Protein AF-A0A2U3LYE3-F1 (afdb_monomer_lite)

Foldseek 3Di:
DPQQPPFDACDPPDDRDLVRGPQRPPPDGVCVVVSVVVVCPDPVVVVVVCVVVVCPDPPPD

Organism: NCBI:txid2043169

Radius of gyration: 16.9 Å; chains: 1; bounding box: 52×26×29 Å

pLDDT: mean 75.2, std 14.31, range [40.34, 90.31]

Sequence (61 aa):
MVRCSLFIPTELECTKACTNCKRWNGKKCKDEQQLREMYEESEEFKIYDQMMRGNRGVYLI

Structure (mmCIF, N/CA/C/O backbone):
data_AF-A0A2U3LYE3-F1
#
_entry.id   AF-A0A2U3LYE3-F1
#
loop_
_atom_site.group_PDB
_atom_site.id
_atom_site.type_symbol
_atom_site.label_atom_id
_atom_site.label_alt_id
_atom_site.label_comp_id
_atom_site.label_asym_id
_atom_site.label_entity_id
_atom_site.label_seq_id
_atom_site.pdbx_PDB_ins_code
_atom_site.Cartn_x
_atom_site.Cartn_y
_atom_site.Cartn_z
_atom_site.occupancy
_atom_site.B_iso_or_equiv
_atom_site.auth_seq_id
_atom_site.auth_comp_id
_atom_site.auth_asym_id
_atom_site.auth_atom_id
_atom_site.pdbx_PDB_model_num
ATOM 1 N N . MET A 1 1 ? -1.303 10.929 -5.174 1.00 50.34 1 MET A N 1
ATOM 2 C CA . MET A 1 1 ? -0.832 9.586 -4.768 1.00 50.34 1 MET A CA 1
ATOM 3 C C . MET A 1 1 ? -0.051 9.726 -3.475 1.00 50.34 1 MET A C 1
ATOM 5 O O . MET A 1 1 ? 0.951 10.431 -3.464 1.00 50.34 1 MET A O 1
ATOM 9 N N . VAL A 1 2 ? -0.522 9.104 -2.393 1.00 55.53 2 VAL A N 1
ATOM 10 C CA . VAL A 1 2 ? 0.224 9.016 -1.128 1.00 55.53 2 VAL A CA 1
ATOM 11 C C . VAL A 1 2 ? 1.547 8.295 -1.405 1.00 55.53 2 VAL A C 1
ATOM 13 O O . VAL A 1 2 ? 1.562 7.243 -2.049 1.00 55.53 2 VAL A O 1
ATOM 16 N N . ARG A 1 3 ? 2.679 8.875 -0.991 1.00 71.62 3 ARG A N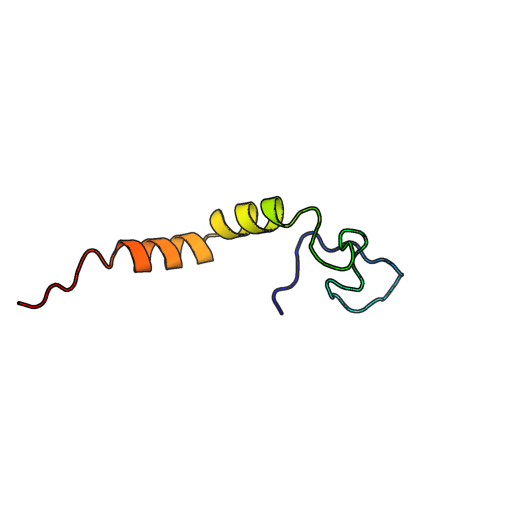 1
ATOM 17 C CA . ARG A 1 3 ? 3.997 8.246 -1.161 1.00 71.62 3 ARG A CA 1
ATOM 18 C C . ARG A 1 3 ? 4.048 6.998 -0.274 1.00 71.62 3 ARG A C 1
ATOM 20 O O . ARG A 1 3 ? 4.247 7.121 0.922 1.00 71.62 3 ARG A O 1
ATOM 27 N N . CYS A 1 4 ? 3.916 5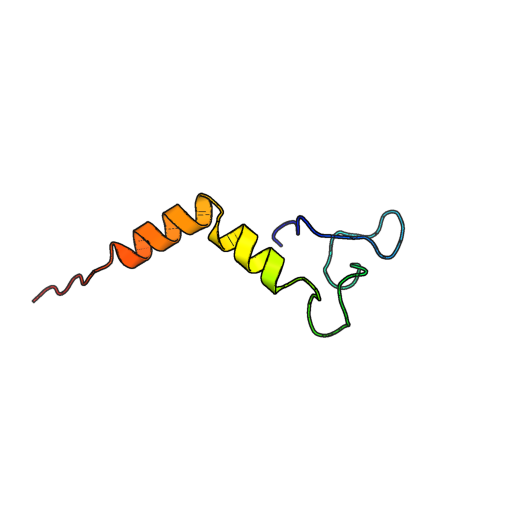.808 -0.860 1.00 80.69 4 CYS A N 1
ATOM 28 C CA . CYS A 1 4 ? 3.991 4.541 -0.121 1.00 80.69 4 CYS A CA 1
ATOM 29 C C . CYS A 1 4 ? 5.333 4.399 0.627 1.00 80.69 4 CYS A C 1
ATOM 31 O O . CYS A 1 4 ? 6.400 4.448 0.005 1.00 80.69 4 CYS A O 1
ATOM 33 N N . SER A 1 5 ? 5.292 4.233 1.949 1.00 81.31 5 SER A N 1
ATOM 34 C CA . SER A 1 5 ? 6.486 4.115 2.805 1.00 81.31 5 SER A CA 1
ATOM 35 C C . SER A 1 5 ? 7.231 2.791 2.613 1.00 81.31 5 SER A C 1
ATOM 37 O O . SER A 1 5 ? 8.443 2.744 2.780 1.00 81.31 5 SER A O 1
ATOM 39 N N . LEU A 1 6 ? 6.528 1.740 2.180 1.00 85.19 6 LEU A N 1
ATOM 40 C CA . LEU A 1 6 ? 7.080 0.402 1.925 1.00 85.19 6 LEU A CA 1
ATOM 41 C C . LEU A 1 6 ? 7.454 0.172 0.451 1.00 85.19 6 LEU A C 1
ATOM 43 O O . LEU A 1 6 ? 7.607 -0.967 0.009 1.00 85.19 6 LEU A O 1
ATOM 47 N N . PHE A 1 7 ? 7.556 1.240 -0.343 1.00 87.00 7 PHE A N 1
ATOM 48 C CA . PHE A 1 7 ? 7.876 1.129 -1.761 1.00 87.00 7 PHE A CA 1
ATOM 49 C C . PHE A 1 7 ? 9.274 0.538 -1.967 1.00 87.00 7 PHE A C 1
ATOM 51 O O . PHE A 1 7 ? 10.265 1.118 -1.528 1.00 87.00 7 PHE A O 1
ATOM 58 N N . ILE A 1 8 ? 9.343 -0.581 -2.689 1.00 89.56 8 ILE A N 1
ATOM 59 C CA . ILE A 1 8 ? 10.603 -1.175 -3.135 1.00 89.56 8 ILE A CA 1
ATOM 60 C C . ILE A 1 8 ? 10.639 -1.118 -4.659 1.00 89.56 8 ILE A C 1
ATOM 62 O O . ILE A 1 8 ? 9.873 -1.857 -5.281 1.00 89.56 8 ILE A O 1
ATOM 66 N N . PRO A 1 9 ? 11.514 -0.300 -5.262 1.00 90.25 9 PRO A N 1
ATOM 67 C CA . PRO A 1 9 ? 11.580 -0.168 -6.709 1.00 90.25 9 PRO A CA 1
ATOM 68 C C . PRO A 1 9 ? 11.952 -1.497 -7.382 1.00 90.25 9 PRO A C 1
ATOM 70 O O . PRO A 1 9 ? 12.824 -2.227 -6.898 1.00 90.25 9 PRO A O 1
ATOM 73 N N . THR A 1 10 ? 11.292 -1.822 -8.496 1.00 89.00 10 THR A N 1
ATOM 74 C CA . THR A 1 10 ? 11.685 -2.933 -9.380 1.00 89.00 10 THR A CA 1
ATOM 75 C C . THR A 1 10 ? 13.010 -2.644 -10.074 1.00 89.00 10 THR A C 1
ATOM 77 O O . THR A 1 10 ? 13.864 -3.528 -10.119 1.00 89.00 10 THR A O 1
ATOM 80 N N . GLU A 1 11 ? 13.200 -1.401 -10.514 1.00 90.06 11 GLU A N 1
ATOM 81 C CA . GLU A 1 11 ? 14.368 -0.905 -11.247 1.00 90.06 11 GLU A CA 1
ATOM 82 C C . GLU A 1 11 ? 14.912 0.376 -10.602 1.00 90.06 11 GLU A C 1
ATOM 84 O O . GLU A 1 11 ? 14.166 1.133 -9.973 1.00 90.06 11 GLU A O 1
ATOM 89 N N . LEU A 1 12 ? 16.215 0.628 -10.744 1.00 84.88 12 LEU A N 1
ATOM 90 C CA . LEU A 1 12 ? 16.822 1.880 -10.288 1.00 84.88 12 LEU A CA 1
ATOM 91 C C . LEU A 1 12 ? 16.160 3.066 -11.013 1.00 84.88 12 LEU A C 1
ATOM 93 O O . LEU A 1 12 ? 15.873 2.982 -12.200 1.00 84.88 12 LEU A O 1
ATOM 97 N N . GLU A 1 13 ? 15.885 4.143 -10.273 1.00 83.38 13 GLU A N 1
ATOM 98 C CA . GLU A 1 13 ? 15.291 5.396 -10.784 1.00 83.38 13 GLU A CA 1
ATOM 99 C C . GLU A 1 13 ? 13.836 5.318 -11.289 1.00 83.38 13 GLU A C 1
ATOM 101 O O . GLU A 1 13 ? 13.312 6.287 -11.842 1.00 83.38 13 GLU A O 1
ATOM 106 N N . CYS A 1 14 ? 13.118 4.218 -11.042 1.00 84.31 14 CYS A N 1
ATOM 107 C CA . CYS A 1 14 ? 11.712 4.133 -11.434 1.00 84.31 14 CYS A CA 1
ATOM 108 C C . CYS A 1 14 ? 10.808 5.102 -10.645 1.00 84.31 14 CYS A C 1
ATOM 110 O O . CYS A 1 14 ? 10.991 5.375 -9.452 1.00 84.31 14 CYS A O 1
ATOM 112 N N . THR A 1 15 ? 9.768 5.610 -11.314 1.00 84.94 15 THR A N 1
ATOM 113 C CA . THR A 1 15 ? 8.775 6.481 -10.674 1.00 84.94 15 THR A CA 1
ATOM 114 C C . THR A 1 15 ? 8.044 5.723 -9.568 1.00 84.94 15 THR A C 1
ATOM 116 O O . THR A 1 15 ? 7.638 4.573 -9.753 1.00 84.94 15 THR A O 1
ATOM 119 N N . LYS A 1 16 ? 7.839 6.381 -8.421 1.00 83.50 16 LYS A N 1
ATOM 120 C CA . LYS A 1 16 ? 7.206 5.800 -7.229 1.00 83.50 16 LYS A CA 1
ATOM 121 C C . LYS A 1 16 ? 5.718 5.497 -7.465 1.00 83.50 16 LYS A C 1
ATOM 123 O O . LYS A 1 16 ? 4.854 6.311 -7.150 1.00 83.50 16 LYS A O 1
ATOM 128 N N . ALA A 1 17 ? 5.435 4.313 -8.005 1.00 85.56 17 ALA A N 1
ATOM 129 C CA . ALA A 1 17 ? 4.103 3.810 -8.343 1.00 85.56 17 ALA A CA 1
ATOM 130 C C . ALA A 1 17 ? 3.976 2.321 -7.989 1.00 85.56 17 ALA A C 1
ATOM 132 O O . ALA A 1 17 ? 4.961 1.590 -8.045 1.00 85.56 17 ALA A O 1
ATOM 133 N N . CYS A 1 18 ? 2.770 1.839 -7.661 1.00 87.88 18 CYS A N 1
ATOM 134 C CA . CYS A 1 18 ? 2.565 0.432 -7.288 1.00 87.88 18 CYS A CA 1
ATOM 135 C C . CYS A 1 18 ? 3.040 -0.536 -8.378 1.00 87.88 18 CYS A C 1
ATOM 137 O O . CYS A 1 18 ? 3.695 -1.517 -8.059 1.00 87.88 18 CYS A O 1
ATOM 139 N N . THR A 1 19 ? 2.805 -0.228 -9.654 1.00 87.00 19 THR A N 1
ATOM 140 C CA . THR A 1 19 ? 3.260 -1.047 -10.792 1.00 87.00 19 THR A CA 1
ATOM 141 C C . THR A 1 19 ? 4.774 -1.239 -10.839 1.00 87.00 19 THR A C 1
ATOM 143 O O . THR A 1 19 ? 5.236 -2.271 -11.308 1.00 87.00 19 THR A O 1
ATOM 146 N N . ASN A 1 20 ? 5.530 -0.281 -10.303 1.00 89.69 20 ASN A N 1
ATOM 147 C CA . ASN A 1 20 ? 6.991 -0.293 -10.262 1.00 89.69 20 ASN A CA 1
ATOM 148 C C . ASN A 1 20 ? 7.520 -0.796 -8.909 1.00 89.69 20 ASN A C 1
ATOM 150 O O . ASN A 1 20 ? 8.686 -0.599 -8.572 1.00 89.69 20 ASN A O 1
ATOM 154 N N . CYS A 1 21 ? 6.656 -1.388 -8.081 1.00 90.31 21 CYS A N 1
ATOM 155 C CA . CYS A 1 21 ? 7.017 -1.907 -6.773 1.00 90.31 21 CYS A CA 1
ATOM 156 C C . CYS A 1 21 ? 7.201 -3.426 -6.835 1.00 90.31 21 CYS A C 1
ATOM 158 O O . CYS A 1 21 ? 6.289 -4.142 -7.238 1.00 90.31 21 CYS A O 1
ATOM 160 N N . LYS A 1 22 ? 8.317 -3.957 -6.319 1.00 89.94 22 LYS A N 1
ATOM 161 C CA . LYS A 1 22 ? 8.557 -5.415 -6.218 1.00 89.94 22 LYS A CA 1
ATOM 162 C C . LYS A 1 22 ? 7.499 -6.150 -5.387 1.00 89.94 22 LYS A C 1
ATOM 164 O O . LYS A 1 22 ? 7.329 -7.361 -5.515 1.00 89.94 22 LYS A O 1
ATOM 169 N N . ARG A 1 23 ? 6.800 -5.428 -4.507 1.00 87.25 23 ARG A N 1
ATOM 170 C CA . ARG A 1 23 ? 5.732 -5.960 -3.644 1.00 87.25 23 ARG A CA 1
ATOM 171 C C . ARG A 1 23 ? 4.370 -6.001 -4.348 1.00 87.25 23 ARG A C 1
ATOM 173 O O . ARG A 1 23 ? 3.428 -6.573 -3.804 1.00 87.25 23 ARG A O 1
ATOM 180 N N . TRP A 1 24 ? 4.245 -5.425 -5.542 1.00 89.00 24 TRP A N 1
ATOM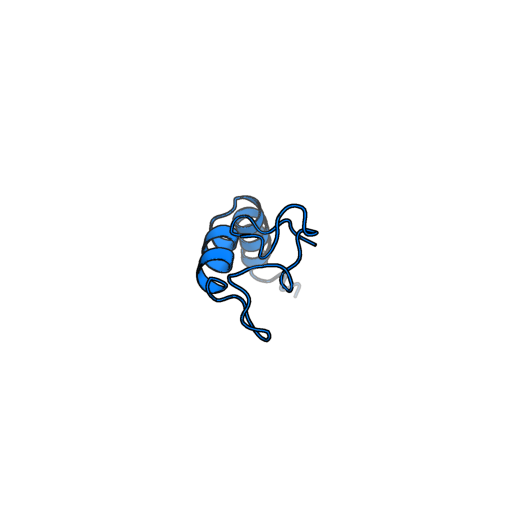 181 C CA . TRP A 1 24 ? 3.026 -5.466 -6.344 1.00 89.00 24 TRP A CA 1
ATOM 182 C C . TRP A 1 24 ? 2.969 -6.740 -7.184 1.00 89.00 24 TRP A C 1
ATOM 184 O O . TRP A 1 24 ? 3.920 -7.079 -7.879 1.00 89.00 24 TRP A O 1
ATOM 194 N N . ASN A 1 25 ? 1.846 -7.457 -7.130 1.00 86.81 25 ASN A N 1
ATOM 195 C CA . ASN A 1 25 ? 1.659 -8.703 -7.886 1.00 86.81 25 ASN A CA 1
ATOM 196 C C . ASN A 1 25 ? 0.823 -8.529 -9.171 1.00 86.81 25 ASN A C 1
ATOM 198 O O . ASN A 1 25 ? 0.349 -9.515 -9.729 1.00 86.81 25 ASN A O 1
ATOM 202 N N . GLY A 1 26 ? 0.577 -7.287 -9.598 1.00 84.81 26 GLY A N 1
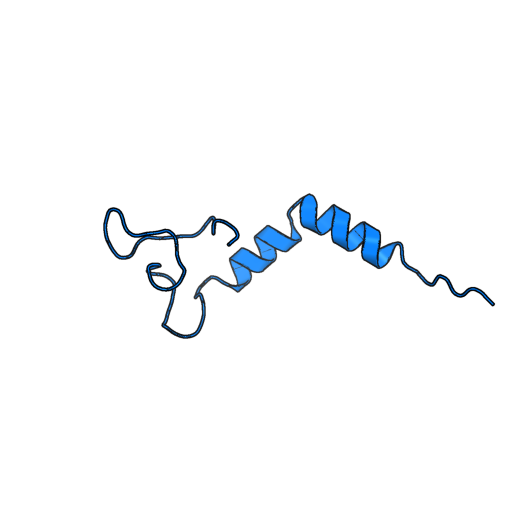ATOM 203 C CA . GLY A 1 26 ? -0.284 -6.958 -10.738 1.00 84.81 26 GLY A CA 1
ATOM 204 C C . GLY A 1 26 ? -1.743 -6.667 -10.368 1.00 84.81 26 GLY A C 1
ATOM 205 O O . GLY A 1 26 ? -2.417 -5.965 -11.114 1.00 84.81 26 GLY A O 1
ATOM 206 N N . LYS A 1 27 ? -2.224 -7.147 -9.213 1.00 86.19 27 LYS A N 1
ATOM 207 C CA . LYS A 1 27 ? -3.605 -6.927 -8.736 1.00 86.19 27 LYS A CA 1
ATOM 208 C C . LYS A 1 27 ? -3.685 -6.270 -7.356 1.00 86.19 27 LYS A C 1
ATOM 210 O O . LYS A 1 27 ? -4.596 -5.486 -7.122 1.00 86.19 27 LYS A O 1
ATOM 215 N N . LYS A 1 28 ? -2.767 -6.605 -6.446 1.00 85.38 28 LYS A N 1
ATOM 216 C CA . LYS A 1 28 ? -2.717 -6.116 -5.062 1.00 85.38 28 LYS A CA 1
ATOM 217 C C . LYS A 1 28 ? -1.284 -5.960 -4.551 1.00 85.38 28 LYS A C 1
ATOM 219 O O . LYS A 1 28 ? -0.345 -6.573 -5.073 1.00 85.38 28 LYS A O 1
ATOM 224 N N . CYS A 1 29 ? -1.125 -5.148 -3.507 1.00 87.94 29 CYS A N 1
ATOM 225 C CA . CYS A 1 29 ? 0.136 -5.033 -2.780 1.00 87.94 29 CYS A CA 1
ATOM 226 C C . CYS A 1 29 ? 0.250 -6.205 -1.800 1.00 87.94 29 CYS A C 1
ATOM 228 O O . CYS A 1 29 ? -0.704 -6.509 -1.089 1.00 87.94 29 CYS A O 1
ATOM 230 N N . LYS A 1 30 ? 1.405 -6.874 -1.745 1.00 86.94 30 LYS A N 1
ATOM 231 C CA . LYS A 1 30 ? 1.632 -7.964 -0.780 1.00 86.94 30 LYS A CA 1
ATOM 232 C C . LYS A 1 30 ? 1.557 -7.492 0.676 1.00 86.94 30 LYS A C 1
ATOM 234 O O . LYS A 1 30 ? 1.091 -8.251 1.512 1.00 86.94 30 LYS A O 1
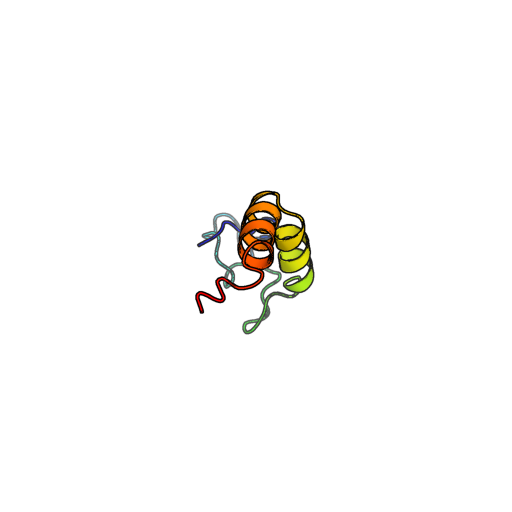ATOM 239 N N . ASP A 1 31 ? 1.929 -6.242 0.939 1.00 85.81 31 ASP A N 1
ATOM 240 C CA . ASP A 1 31 ? 1.953 -5.645 2.282 1.00 85.81 31 ASP A CA 1
ATOM 241 C C . ASP A 1 31 ? 0.841 -4.606 2.468 1.00 85.81 31 ASP A C 1
ATOM 243 O O . ASP A 1 31 ? 0.985 -3.634 3.204 1.00 85.81 31 ASP A O 1
ATOM 247 N N . GLU A 1 32 ? -0.277 -4.784 1.760 1.00 84.00 32 GLU A N 1
ATOM 248 C CA . GLU A 1 32 ? -1.455 -3.919 1.879 1.00 84.00 32 GLU A CA 1
ATOM 249 C C . GLU A 1 32 ? -1.967 -3.839 3.321 1.00 84.00 32 GLU A C 1
ATOM 251 O O . GLU A 1 32 ? -2.299 -2.755 3.790 1.00 84.00 32 GLU A O 1
ATOM 256 N N . GLN A 1 33 ? -1.961 -4.966 4.038 1.00 81.50 33 GLN A N 1
ATOM 257 C CA . GLN A 1 33 ? -2.348 -5.012 5.445 1.00 81.50 33 GLN A CA 1
ATOM 258 C C . GLN A 1 33 ? -1.429 -4.141 6.312 1.00 81.50 33 GLN A C 1
ATOM 260 O O . GLN A 1 33 ? -1.916 -3.323 7.079 1.00 81.50 33 GLN A O 1
ATOM 265 N N . GLN A 1 34 ? -0.113 -4.241 6.125 1.00 83.31 34 GLN A N 1
ATOM 266 C CA . GLN A 1 34 ? 0.866 -3.445 6.868 1.00 83.31 34 GLN A CA 1
ATOM 267 C C . GLN A 1 34 ? 0.728 -1.946 6.571 1.00 83.31 34 GLN A C 1
ATOM 269 O O . GLN A 1 34 ? 0.824 -1.113 7.466 1.00 83.31 34 GLN A O 1
ATOM 274 N N . LEU A 1 35 ? 0.462 -1.589 5.308 1.00 81.25 35 LEU A N 1
ATOM 275 C CA . LEU A 1 35 ? 0.178 -0.204 4.922 1.00 81.25 35 LEU A CA 1
ATOM 276 C C . LEU A 1 35 ? -1.102 0.320 5.576 1.00 81.25 35 LEU A C 1
ATOM 278 O O . LEU A 1 35 ? -1.144 1.486 5.964 1.00 81.25 35 LEU A O 1
ATOM 282 N N . ARG A 1 36 ? -2.130 -0.527 5.692 1.00 80.00 36 ARG A N 1
ATOM 283 C CA . ARG A 1 36 ? -3.375 -0.186 6.381 1.00 80.00 36 ARG A CA 1
ATOM 284 C C . ARG A 1 36 ? -3.139 0.003 7.877 1.00 80.00 36 ARG A C 1
ATOM 286 O O . ARG A 1 36 ? -3.557 1.024 8.397 1.00 80.00 36 ARG A O 1
ATOM 293 N N . GLU A 1 37 ? -2.434 -0.911 8.535 1.00 81.56 37 GLU A N 1
ATOM 294 C CA . GLU A 1 37 ? -2.103 -0.812 9.965 1.00 81.56 37 GLU A CA 1
ATOM 295 C C . GLU A 1 37 ? -1.302 0.468 10.260 1.00 81.56 37 GLU A C 1
ATOM 297 O O . GLU A 1 37 ? -1.690 1.254 11.118 1.00 81.56 37 GLU A O 1
ATOM 302 N N . MET A 1 38 ? -0.261 0.762 9.470 1.00 79.06 38 MET A N 1
ATOM 303 C CA . MET A 1 38 ? 0.505 2.012 9.596 1.00 79.06 38 MET A CA 1
ATOM 304 C C . MET A 1 38 ? -0.354 3.266 9.390 1.00 79.06 38 MET A C 1
ATOM 306 O O . MET A 1 38 ? -0.121 4.296 10.024 1.00 79.06 38 MET A O 1
ATOM 310 N N . TYR A 1 39 ? -1.319 3.206 8.470 1.00 77.31 39 TYR A N 1
ATOM 311 C CA . TYR A 1 39 ? -2.258 4.299 8.252 1.00 77.31 39 TYR A CA 1
ATOM 312 C C . TYR A 1 39 ? -3.208 4.449 9.443 1.00 77.31 39 TYR A C 1
ATOM 314 O O . TYR A 1 39 ? -3.369 5.561 9.930 1.00 77.31 39 TYR A O 1
ATOM 322 N N . GLU A 1 40 ? -3.765 3.358 9.964 1.00 76.25 40 GLU A N 1
ATOM 323 C CA . GLU A 1 40 ? -4.659 3.358 11.129 1.00 76.25 40 GLU A CA 1
ATOM 324 C C . GLU A 1 40 ? -3.960 3.837 12.417 1.00 76.25 40 GLU A C 1
ATOM 326 O O . GLU A 1 40 ? -4.575 4.470 13.277 1.00 76.25 40 GLU A O 1
ATOM 331 N N . GLU A 1 41 ? -2.653 3.605 12.542 1.00 75.44 41 GLU A N 1
ATOM 332 C CA . GLU A 1 41 ? -1.848 4.109 13.657 1.00 75.44 41 GLU A CA 1
ATOM 333 C C . GLU A 1 41 ? -1.431 5.581 13.513 1.00 75.44 41 GLU A C 1
ATOM 335 O O . GLU A 1 41 ? -1.053 6.201 14.519 1.00 75.44 41 GLU A O 1
ATOM 340 N N . SER A 1 42 ? -1.505 6.145 12.302 1.00 76.81 42 SER A N 1
ATOM 341 C CA . SER A 1 42 ? -1.104 7.527 12.032 1.00 76.81 42 SER A CA 1
ATOM 342 C C . SER A 1 42 ? -1.960 8.530 12.811 1.00 76.81 42 SER A C 1
ATOM 344 O O . SER A 1 42 ? -3.159 8.330 13.023 1.00 76.81 42 SER A O 1
ATOM 346 N N . GLU A 1 43 ? -1.351 9.640 13.241 1.00 72.25 43 GLU A N 1
ATOM 347 C CA . GLU A 1 43 ? -2.088 10.721 13.911 1.00 72.25 43 GLU A CA 1
ATOM 348 C C . GLU A 1 43 ? -3.190 11.291 13.015 1.00 72.25 43 GLU A C 1
ATOM 350 O O . GLU A 1 43 ? -4.276 11.584 13.504 1.00 72.25 43 GLU A O 1
ATOM 355 N N . GLU A 1 44 ? -2.954 11.365 11.702 1.00 69.88 44 GLU A N 1
ATOM 356 C CA . GLU A 1 44 ? -3.957 11.795 10.726 1.00 69.88 44 GLU A CA 1
ATOM 357 C C . GLU A 1 44 ? -5.208 10.916 10.798 1.00 69.88 44 GLU A C 1
ATOM 359 O O . GLU A 1 44 ? -6.315 11.431 10.957 1.00 69.88 44 GLU A O 1
ATOM 364 N N . PHE A 1 45 ? -5.049 9.591 10.748 1.00 70.69 45 PHE A N 1
ATOM 365 C CA . PHE A 1 45 ? -6.186 8.682 10.856 1.00 70.69 45 PHE A CA 1
ATOM 366 C C . PHE A 1 45 ? -6.854 8.757 12.223 1.00 70.69 45 PHE A C 1
ATOM 368 O O . PHE A 1 45 ? -8.075 8.784 12.284 1.00 70.69 45 PHE A O 1
ATOM 375 N N . LYS A 1 46 ? -6.092 8.852 13.316 1.00 70.62 46 LYS A N 1
ATOM 376 C CA . LYS A 1 46 ? -6.661 9.013 14.663 1.00 70.62 46 LYS A CA 1
ATOM 377 C C . LYS A 1 46 ? -7.491 10.287 14.785 1.00 70.62 46 LYS A C 1
ATOM 379 O O . LYS A 1 46 ? -8.555 10.240 15.391 1.00 70.62 46 LYS A O 1
ATOM 384 N N . ILE A 1 47 ? -7.055 11.394 14.186 1.00 69.69 47 ILE A N 1
ATOM 385 C CA . ILE A 1 47 ? -7.810 12.653 14.151 1.00 69.69 47 ILE A CA 1
ATOM 386 C C . ILE A 1 47 ? -9.091 12.479 13.324 1.00 69.69 47 ILE A C 1
ATOM 388 O O . ILE A 1 47 ? -10.173 12.831 13.793 1.00 69.69 47 ILE A O 1
ATOM 392 N N . TYR A 1 48 ? -9.003 11.887 12.129 1.00 66.19 48 TYR A N 1
ATOM 393 C CA . TYR A 1 48 ? -10.175 11.634 11.283 1.00 66.19 48 TYR A CA 1
ATOM 394 C C . TYR A 1 48 ? -11.167 10.631 11.906 1.00 66.19 48 TYR A C 1
ATOM 396 O O . TYR A 1 48 ? -12.372 10.880 11.893 1.00 66.19 48 TYR A O 1
ATOM 404 N N . ASP A 1 49 ? -10.698 9.525 12.487 1.00 66.62 49 ASP A N 1
ATOM 405 C CA . ASP A 1 49 ? -11.522 8.525 13.183 1.00 66.62 49 ASP A CA 1
ATOM 406 C C . ASP A 1 49 ? -12.142 9.112 14.459 1.00 66.62 49 ASP A C 1
ATOM 408 O O . ASP A 1 49 ? -13.326 8.897 14.712 1.00 66.62 49 ASP A O 1
ATOM 412 N N . GLN A 1 50 ? -11.413 9.943 15.216 1.00 60.84 50 GLN A N 1
ATOM 413 C CA . GLN A 1 50 ? -11.982 10.701 16.337 1.00 60.84 50 GLN A CA 1
ATOM 414 C C . GLN A 1 50 ? -13.076 11.672 15.881 1.00 60.84 50 GLN A C 1
ATOM 416 O O . GLN A 1 50 ? -14.106 11.762 16.546 1.00 60.84 50 GLN A O 1
ATOM 421 N N . MET A 1 51 ? -12.907 12.357 14.745 1.00 61.66 51 MET A N 1
ATOM 422 C CA . MET A 1 51 ? -13.949 13.225 14.179 1.00 61.66 51 MET A CA 1
ATO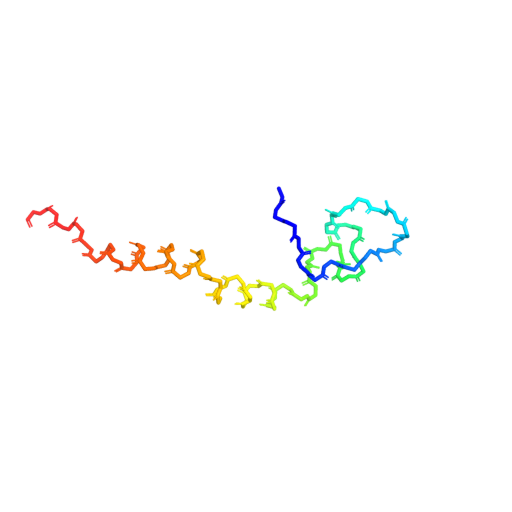M 423 C C . MET A 1 51 ? -15.185 12.426 13.735 1.00 61.66 51 MET A C 1
ATOM 425 O O . MET A 1 51 ? -16.314 12.830 14.011 1.00 61.66 51 MET A O 1
ATOM 429 N N . MET A 1 52 ? -14.995 11.264 13.106 1.00 62.06 52 MET A N 1
ATOM 430 C CA . MET A 1 52 ? -16.089 10.401 12.636 1.00 62.06 52 MET A CA 1
ATOM 431 C C . MET A 1 52 ? -16.824 9.695 13.785 1.00 62.06 52 MET A C 1
ATOM 433 O O . MET A 1 52 ? -18.050 9.602 13.766 1.00 62.06 52 MET A O 1
ATOM 437 N N . ARG A 1 53 ? -16.108 9.248 14.825 1.00 58.66 53 ARG A N 1
ATOM 438 C CA . ARG A 1 53 ? -16.692 8.673 16.053 1.00 58.66 53 ARG A CA 1
ATOM 439 C C . ARG A 1 53 ? -17.270 9.732 16.989 1.00 58.66 53 ARG A C 1
ATOM 441 O O . ARG A 1 53 ? -18.176 9.421 17.758 1.00 58.66 53 ARG A O 1
ATOM 448 N N . GLY A 1 54 ? -16.772 10.966 16.918 1.00 52.22 54 GLY A N 1
ATOM 449 C CA . GLY A 1 54 ? -17.365 12.147 17.549 1.00 52.22 54 GLY A CA 1
ATOM 450 C C . GLY A 1 54 ? -18.732 12.494 16.961 1.00 52.22 54 GLY A C 1
ATOM 451 O O . GLY A 1 54 ? -19.571 13.061 17.653 1.00 52.22 54 GLY A O 1
ATOM 452 N N . ASN A 1 55 ? -19.014 12.027 15.742 1.00 50.56 55 ASN A N 1
ATOM 453 C CA . ASN A 1 55 ? -20.332 12.060 15.121 1.00 50.56 55 ASN A CA 1
ATOM 454 C C . ASN A 1 55 ? -21.255 10.946 15.666 1.00 50.56 55 ASN A C 1
ATOM 456 O O . ASN A 1 55 ? -21.993 10.294 14.923 1.00 50.56 55 ASN A O 1
ATOM 460 N N . ARG A 1 56 ? -21.250 10.740 16.994 1.00 50.78 56 ARG A N 1
ATOM 461 C CA . ARG A 1 56 ? -22.368 10.116 17.715 1.00 50.78 56 ARG A CA 1
ATOM 462 C C . ARG A 1 56 ? -23.589 11.015 17.532 1.00 50.78 56 ARG A C 1
ATOM 464 O O . ARG A 1 56 ? -23.855 11.865 18.365 1.00 50.78 56 ARG A O 1
ATOM 471 N N . GLY A 1 57 ? -24.281 10.829 16.411 1.00 46.75 57 GLY A N 1
ATOM 472 C CA . GLY A 1 57 ? -25.616 11.333 16.129 1.00 46.75 57 GLY A CA 1
ATOM 473 C C . GLY A 1 57 ? -25.832 12.813 16.428 1.00 46.75 57 GLY A C 1
ATOM 474 O O . GLY A 1 57 ? -26.326 13.160 17.497 1.00 46.75 57 GLY A O 1
ATOM 475 N N . VAL A 1 58 ? -25.673 13.667 15.416 1.00 48.06 58 VAL A N 1
ATOM 476 C CA . VAL A 1 58 ? -26.610 14.790 15.281 1.00 48.06 58 VAL A CA 1
ATOM 477 C C . VAL A 1 58 ? -27.970 14.182 14.919 1.00 48.06 58 VAL A C 1
ATOM 479 O O . VAL A 1 58 ? -28.399 14.206 13.771 1.00 48.06 58 VAL A O 1
ATOM 482 N N . TYR A 1 59 ? -28.634 13.575 15.902 1.00 45.06 59 TYR A N 1
ATOM 483 C CA . TYR A 1 59 ? -30.085 13.509 15.908 1.00 45.06 59 TYR A CA 1
ATOM 484 C C . TYR A 1 59 ? -30.538 14.897 16.362 1.00 45.06 59 TYR A C 1
ATOM 486 O O . TYR A 1 59 ? -30.752 15.155 17.541 1.00 45.06 59 TYR A O 1
ATOM 494 N N . LEU A 1 60 ? -30.589 15.831 15.410 1.00 45.97 60 LEU A N 1
ATOM 495 C CA . LEU A 1 60 ? -31.581 16.892 15.484 1.00 45.97 60 LEU A CA 1
ATOM 496 C C . LEU A 1 60 ? -32.921 16.192 15.269 1.00 45.97 60 LEU A C 1
ATOM 498 O O . LEU A 1 60 ? -33.177 15.768 14.145 1.00 45.97 60 LEU A O 1
ATOM 502 N N . ILE A 1 61 ? -33.673 15.987 16.353 1.00 40.34 61 ILE A N 1
ATOM 503 C CA . ILE A 1 61 ? -35.140 16.064 16.515 1.00 40.34 61 ILE A CA 1
ATOM 504 C C . ILE A 1 61 ? -35.461 15.605 17.941 1.00 40.34 61 ILE A C 1
ATOM 506 O O . ILE A 1 61 ? -35.054 14.480 18.308 1.00 40.34 61 ILE A O 1
#

Secondary structure (DSSP, 8-state):
----TT--BSSTT--S-GGGBTTB-SSSBTTHHHHHHHHHHSHHHHHHHHHHHH-S-----